Protein AF-A0A969SVB4-F1 (afdb_monomer_lite)

Sequence (100 aa):
MSDTVGSLVDKLITVDMKMWHNQESLYEIRNMNFEQFKAKYLSEKESQIKLFELLKKLFDLNVQRSNLIDEIDERILNIIADYNSKKPLDSFVQKKHKTY

Secondary structure (DSSP, 8-state):
-PPPHHHHHHHHHHHHHHHHHHHHHHHHHHTS-HHHHIIIIISSHHHHHHHHHHHHHHHHHHHHHHHHHHHHHHHHHHHHHHHHTT---GGGS-------

Radius of gyration: 20.61 Å; chains: 1; bounding box: 46×31×55 Å

Structure (mmCIF, N/CA/C/O backbone):
data_AF-A0A969SVB4-F1
#
_entry.id   AF-A0A969SVB4-F1
#
loop_
_atom_site.group_PDB
_atom_site.id
_atom_site.type_symbol
_atom_site.label_atom_id
_atom_site.label_alt_id
_atom_site.label_comp_id
_atom_site.label_asym_id
_atom_site.label_entity_id
_atom_site.label_seq_id
_atom_site.pdbx_PDB_ins_code
_atom_site.Cartn_x
_atom_site.Cartn_y
_atom_site.Cartn_z
_atom_site.occupancy
_atom_site.B_iso_or_equiv
_atom_site.auth_seq_id
_atom_site.auth_comp_id
_atom_site.auth_asym_id
_atom_site.auth_atom_id
_atom_site.pdbx_PDB_model_num
ATOM 1 N N . MET A 1 1 ? 7.107 15.733 -13.385 1.00 51.56 1 MET A N 1
ATOM 2 C CA . MET A 1 1 ? 8.055 14.624 -13.627 1.00 51.56 1 MET A CA 1
ATOM 3 C C . MET A 1 1 ? 7.303 13.348 -13.321 1.00 51.56 1 MET A C 1
ATOM 5 O O . MET A 1 1 ? 6.727 13.287 -12.246 1.00 51.56 1 MET A O 1
ATOM 9 N N . SER A 1 2 ? 7.222 12.397 -14.254 1.00 68.31 2 SER A N 1
ATOM 10 C CA . SER A 1 2 ? 6.635 11.088 -13.942 1.00 68.31 2 SER A CA 1
ATOM 11 C C . SER A 1 2 ? 7.524 10.383 -12.923 1.00 68.31 2 SER A C 1
ATOM 13 O O . SER A 1 2 ? 8.748 10.413 -13.092 1.00 68.31 2 SER A O 1
ATOM 15 N N . ASP A 1 3 ? 6.937 9.749 -11.916 1.00 82.06 3 ASP A N 1
ATOM 16 C CA . ASP A 1 3 ? 7.702 8.970 -10.949 1.00 82.06 3 ASP A CA 1
ATOM 17 C C . ASP A 1 3 ? 8.557 7.896 -11.649 1.00 82.06 3 ASP A C 1
ATOM 19 O O . ASP A 1 3 ? 8.208 7.340 -12.694 1.00 82.06 3 ASP A O 1
ATOM 23 N N . THR A 1 4 ? 9.729 7.627 -11.084 1.00 92.25 4 THR A N 1
ATOM 24 C CA . THR A 1 4 ? 10.560 6.479 -11.462 1.00 92.25 4 THR A CA 1
ATOM 25 C C . THR A 1 4 ? 10.094 5.229 -10.724 1.00 92.25 4 THR A C 1
ATOM 27 O O . THR A 1 4 ? 9.418 5.331 -9.702 1.00 92.25 4 THR A O 1
ATOM 30 N N . VAL A 1 5 ? 10.516 4.044 -11.179 1.00 94.31 5 VAL A N 1
ATOM 31 C CA . VAL A 1 5 ? 10.247 2.794 -10.445 1.00 94.31 5 VAL A CA 1
ATOM 32 C C . VAL A 1 5 ? 10.746 2.899 -9.001 1.00 94.31 5 VAL A C 1
ATOM 34 O O . VAL A 1 5 ? 10.023 2.556 -8.077 1.00 94.31 5 VAL A O 1
ATOM 37 N N . GLY A 1 6 ? 11.941 3.460 -8.785 1.00 92.75 6 GLY A N 1
ATOM 38 C CA . GLY A 1 6 ? 12.492 3.633 -7.438 1.00 92.75 6 GLY A CA 1
ATOM 39 C C . GLY A 1 6 ? 11.633 4.524 -6.535 1.00 92.75 6 GLY A C 1
ATOM 40 O O . GLY A 1 6 ? 11.411 4.177 -5.380 1.00 92.75 6 GLY A O 1
ATOM 41 N N . SER A 1 7 ? 11.110 5.641 -7.050 1.00 93.19 7 SER A N 1
ATOM 42 C CA . SER A 1 7 ? 10.224 6.517 -6.268 1.00 93.19 7 SER A CA 1
ATOM 43 C C . SER A 1 7 ? 8.835 5.913 -6.045 1.00 93.19 7 SER A C 1
ATOM 45 O O . SER A 1 7 ? 8.239 6.156 -5.002 1.00 93.19 7 SER A O 1
ATOM 47 N N . LEU A 1 8 ? 8.318 5.112 -6.985 1.00 95.88 8 LEU A N 1
ATOM 48 C CA . LEU A 1 8 ? 7.065 4.374 -6.789 1.00 95.88 8 LEU A CA 1
ATOM 49 C C . LEU A 1 8 ? 7.219 3.284 -5.721 1.00 95.88 8 LEU A C 1
ATOM 51 O O . LEU A 1 8 ? 6.367 3.165 -4.848 1.00 95.88 8 LEU A O 1
ATOM 55 N N . VAL A 1 9 ? 8.338 2.552 -5.728 1.00 96.44 9 VAL A N 1
ATOM 56 C CA . VAL A 1 9 ? 8.662 1.560 -4.690 1.00 96.44 9 VAL A CA 1
ATOM 57 C C . VAL A 1 9 ? 8.795 2.220 -3.315 1.00 96.44 9 VAL A C 1
ATOM 59 O O . VAL A 1 9 ? 8.277 1.692 -2.337 1.00 96.44 9 VAL A O 1
ATOM 62 N N . ASP A 1 10 ? 9.425 3.392 -3.222 1.00 95.88 10 ASP A N 1
ATOM 63 C CA . ASP A 1 10 ? 9.517 4.152 -1.965 1.00 95.88 10 ASP A CA 1
ATOM 64 C C . ASP A 1 10 ? 8.130 4.553 -1.418 1.00 95.88 10 ASP A C 1
ATOM 66 O O . ASP A 1 10 ? 7.830 4.378 -0.230 1.00 95.88 10 ASP A O 1
ATOM 70 N N . LYS A 1 11 ? 7.227 5.004 -2.302 1.00 96.88 11 LYS A N 1
ATOM 71 C CA . LYS A 1 11 ? 5.822 5.269 -1.952 1.00 96.88 11 LYS A CA 1
ATOM 72 C C . LYS A 1 11 ? 5.095 3.998 -1.514 1.00 96.88 11 LYS A C 1
ATOM 74 O O . LYS A 1 11 ? 4.382 4.038 -0.511 1.00 96.88 11 LYS A O 1
ATOM 79 N N . LEU A 1 12 ? 5.289 2.885 -2.223 1.00 98.00 12 LEU A N 1
ATOM 80 C CA . LEU A 1 12 ? 4.690 1.591 -1.892 1.00 98.00 12 LEU A CA 1
ATOM 81 C C . LEU A 1 12 ? 5.122 1.129 -0.500 1.00 98.00 12 LEU A C 1
ATOM 83 O O . LEU A 1 12 ? 4.264 0.848 0.332 1.00 98.00 12 LEU A O 1
ATOM 87 N N . ILE A 1 13 ? 6.423 1.169 -0.200 1.00 97.56 13 ILE A N 1
ATOM 88 C CA . ILE A 1 13 ? 6.955 0.841 1.130 1.00 97.56 13 ILE A CA 1
ATOM 89 C C . ILE A 1 13 ? 6.335 1.750 2.194 1.00 97.56 13 ILE A C 1
ATOM 91 O O . ILE A 1 13 ? 5.932 1.285 3.257 1.00 97.56 13 ILE A O 1
ATOM 95 N N . THR A 1 14 ? 6.200 3.047 1.914 1.00 97.38 14 THR A N 1
ATOM 96 C CA . THR A 1 14 ? 5.560 3.985 2.846 1.00 97.38 14 THR A CA 1
ATOM 97 C C . THR A 1 14 ? 4.107 3.598 3.147 1.00 97.38 14 THR A C 1
ATOM 99 O O . THR A 1 14 ? 3.672 3.669 4.300 1.00 97.38 14 THR A O 1
ATOM 102 N N . VAL A 1 15 ? 3.340 3.197 2.131 1.00 97.62 15 VAL A N 1
ATOM 103 C CA . VAL A 1 15 ? 1.957 2.723 2.298 1.00 97.62 15 VAL A CA 1
ATOM 104 C C . VAL A 1 15 ? 1.917 1.394 3.052 1.00 97.62 15 VAL A C 1
ATOM 106 O O . VAL A 1 15 ? 1.131 1.271 3.992 1.00 97.62 15 VAL A O 1
ATOM 109 N N . ASP A 1 16 ? 2.798 0.449 2.728 1.00 96.94 16 ASP A N 1
ATOM 110 C CA . ASP A 1 16 ? 2.899 -0.842 3.415 1.00 96.94 16 ASP A CA 1
ATOM 111 C C . ASP A 1 16 ? 3.228 -0.661 4.906 1.00 96.94 16 ASP A C 1
ATOM 113 O O . ASP A 1 16 ? 2.587 -1.272 5.760 1.00 96.94 16 ASP A O 1
ATOM 117 N N . MET A 1 17 ? 4.136 0.255 5.257 1.00 97.00 17 MET A N 1
ATOM 118 C CA . MET A 1 17 ? 4.451 0.571 6.657 1.00 97.00 17 MET A CA 1
ATOM 119 C C . MET A 1 17 ? 3.260 1.195 7.400 1.00 97.00 17 MET A C 1
ATOM 121 O O . MET A 1 17 ? 3.004 0.874 8.564 1.00 97.00 17 MET A O 1
ATOM 125 N N . LYS A 1 18 ? 2.484 2.065 6.738 1.00 95.62 18 LYS A N 1
ATOM 126 C CA . LYS A 1 18 ? 1.234 2.602 7.309 1.00 95.62 18 LYS A CA 1
ATOM 127 C C . LYS A 1 18 ? 0.193 1.504 7.506 1.00 95.62 18 LYS A C 1
ATOM 129 O O . LYS A 1 18 ? -0.535 1.535 8.499 1.00 95.62 18 LYS A O 1
ATOM 134 N N . MET A 1 19 ? 0.115 0.558 6.573 1.00 95.00 19 MET A N 1
ATOM 135 C CA . MET A 1 19 ? -0.800 -0.575 6.646 1.00 95.00 19 MET A CA 1
ATOM 136 C C . MET A 1 19 ? -0.417 -1.521 7.779 1.00 95.00 19 MET A C 1
ATOM 138 O O . MET A 1 19 ? -1.295 -1.883 8.556 1.00 95.00 19 MET A O 1
ATOM 142 N N . TRP A 1 20 ? 0.872 -1.833 7.936 1.00 92.94 20 TRP A N 1
ATOM 143 C CA . TRP A 1 20 ? 1.397 -2.599 9.067 1.00 92.94 20 TRP A CA 1
ATOM 144 C C . TRP A 1 20 ? 0.954 -1.992 10.400 1.00 92.94 20 TRP A C 1
ATOM 146 O O . TRP A 1 20 ? 0.351 -2.664 11.230 1.00 92.94 20 TRP A O 1
ATOM 156 N N . HIS A 1 21 ? 1.145 -0.681 10.572 1.00 90.94 21 HIS A N 1
ATOM 157 C CA . HIS A 1 21 ? 0.716 -0.002 11.792 1.00 90.94 21 HIS A CA 1
ATOM 158 C C . HIS A 1 21 ? -0.807 -0.054 12.005 1.00 90.94 21 HIS A C 1
ATOM 160 O O . HIS A 1 21 ? -1.274 -0.190 13.133 1.00 90.94 21 HIS A O 1
ATOM 166 N N . ASN A 1 22 ? -1.597 0.025 10.930 1.00 92.12 22 ASN A N 1
ATOM 167 C CA . ASN A 1 22 ? -3.053 -0.111 11.007 1.00 92.12 22 ASN A CA 1
ATOM 168 C C . ASN A 1 22 ? -3.485 -1.547 11.364 1.00 92.12 22 ASN A C 1
ATOM 170 O O . ASN A 1 22 ? -4.482 -1.734 12.060 1.00 92.12 22 ASN A O 1
ATOM 174 N N . GLN A 1 23 ? -2.737 -2.556 10.907 1.00 90.38 23 GLN A N 1
ATOM 175 C CA . GLN A 1 23 ? -3.007 -3.969 11.180 1.00 90.38 23 GLN A CA 1
ATOM 176 C C . GLN A 1 23 ? -2.829 -4.337 12.653 1.00 90.38 23 GLN A C 1
ATOM 178 O O . GLN A 1 23 ? -3.583 -5.176 13.133 1.00 90.38 23 GLN A O 1
ATOM 183 N N . GLU A 1 24 ? -1.938 -3.679 13.398 1.00 90.44 24 GLU A N 1
ATOM 184 C CA . GLU A 1 24 ? -1.788 -3.905 14.847 1.00 90.44 24 GLU A CA 1
ATOM 185 C C . GLU A 1 24 ? -3.120 -3.747 15.601 1.00 90.44 24 GLU A C 1
ATOM 187 O O . GLU A 1 24 ? -3.484 -4.577 16.434 1.00 90.44 24 GLU A O 1
ATOM 192 N N . SER A 1 25 ? -3.921 -2.737 15.240 1.00 88.31 25 SER A N 1
ATOM 193 C CA . SER A 1 25 ? -5.256 -2.538 15.827 1.00 88.31 25 SER A CA 1
ATOM 194 C C . SER A 1 25 ? -6.267 -3.610 15.397 1.00 88.31 25 SER A C 1
ATOM 196 O O . SER A 1 25 ? -7.197 -3.926 16.136 1.00 88.31 25 SER A O 1
ATOM 198 N N . LEU A 1 26 ? -6.095 -4.202 14.213 1.00 91.06 26 LEU A N 1
ATOM 199 C CA . LEU A 1 26 ? -6.939 -5.301 13.737 1.00 91.06 26 LEU A CA 1
ATOM 200 C C . LEU A 1 26 ? -6.563 -6.633 14.392 1.00 91.06 26 LEU A C 1
ATOM 202 O O . LEU A 1 26 ? -7.446 -7.452 14.644 1.00 91.06 26 LEU A O 1
ATOM 206 N N . TYR A 1 27 ? -5.283 -6.853 14.701 1.00 93.19 27 TYR A N 1
ATOM 207 C CA . TYR A 1 27 ? -4.845 -8.021 15.465 1.00 93.19 27 TYR A CA 1
ATOM 208 C C . TYR A 1 27 ? -5.423 -8.023 16.874 1.00 93.19 27 TYR A C 1
ATOM 210 O O . TYR A 1 27 ? -5.792 -9.083 17.378 1.00 93.19 27 TYR A O 1
ATOM 218 N N . GLU A 1 28 ? -5.577 -6.851 17.485 1.00 91.69 28 GLU A N 1
ATOM 219 C CA . GLU A 1 28 ? -6.287 -6.742 18.753 1.00 91.69 28 GLU A CA 1
ATOM 220 C C . GLU A 1 28 ? -7.740 -7.222 18.623 1.00 91.69 28 GLU A C 1
ATOM 222 O O . GLU A 1 28 ? -8.154 -8.105 19.371 1.00 91.69 28 GLU A O 1
ATOM 227 N N . ILE A 1 29 ? -8.484 -6.722 17.628 1.00 93.25 29 ILE A N 1
ATOM 228 C CA . ILE A 1 29 ? -9.867 -7.153 17.362 1.00 93.25 29 ILE A CA 1
ATOM 229 C C . ILE A 1 29 ? -9.929 -8.664 17.101 1.00 93.25 29 ILE A C 1
ATOM 231 O O . ILE A 1 29 ? -10.811 -9.341 17.622 1.00 93.25 29 ILE A O 1
ATOM 235 N N . ARG A 1 30 ? -8.979 -9.211 16.333 1.00 94.25 30 ARG A N 1
ATOM 236 C CA . ARG A 1 30 ? -8.896 -10.649 16.031 1.00 94.25 30 ARG A CA 1
ATOM 237 C C . ARG A 1 30 ? -8.743 -11.515 17.286 1.00 94.25 30 ARG A C 1
ATOM 239 O O . ARG A 1 30 ? -9.224 -12.644 17.293 1.00 94.25 30 ARG A O 1
ATOM 246 N N . ASN A 1 31 ? -8.066 -11.010 18.315 1.00 94.94 31 ASN A N 1
ATOM 247 C CA . ASN A 1 31 ? -7.815 -11.730 19.565 1.00 94.94 31 ASN A CA 1
ATOM 248 C C . ASN A 1 31 ? -8.911 -11.512 20.626 1.00 94.94 31 ASN A C 1
ATOM 250 O O . ASN A 1 31 ? -8.829 -12.080 21.715 1.00 94.94 31 ASN A O 1
ATOM 254 N N . MET A 1 32 ? -9.931 -10.704 20.328 1.00 95.69 32 MET A N 1
ATOM 255 C CA . MET A 1 32 ? -11.056 -10.435 21.220 1.00 95.69 32 MET A CA 1
ATOM 256 C C . MET A 1 32 ? -12.230 -11.377 20.957 1.00 95.69 32 MET A C 1
ATOM 258 O O . MET A 1 32 ? -12.518 -11.757 19.824 1.00 95.69 32 MET A O 1
ATOM 262 N N . ASN A 1 33 ? -12.974 -11.700 22.014 1.00 97.31 33 ASN A N 1
ATOM 263 C CA . ASN A 1 33 ? -14.317 -12.250 21.863 1.00 97.31 33 ASN A CA 1
ATOM 264 C C . ASN A 1 33 ? -15.345 -11.134 21.587 1.00 97.31 33 ASN A C 1
ATOM 266 O O . ASN A 1 33 ? -15.065 -9.939 21.715 1.00 97.31 33 ASN A O 1
ATOM 270 N N . PHE A 1 34 ? -16.564 -11.529 21.223 1.00 96.00 34 PHE A N 1
ATOM 271 C CA . PHE A 1 34 ? -17.608 -10.584 20.825 1.00 96.00 34 PHE A CA 1
ATOM 272 C C . PHE A 1 34 ? -18.005 -9.584 21.928 1.00 96.00 34 PHE A C 1
ATOM 274 O O . PHE A 1 34 ? -18.247 -8.412 21.640 1.00 96.00 34 PHE A O 1
ATOM 281 N N . GLU A 1 35 ? -18.025 -10.005 23.195 1.00 97.44 35 GLU A N 1
ATOM 282 C CA . GLU A 1 35 ? -18.379 -9.118 24.310 1.00 97.44 35 GLU A CA 1
ATOM 283 C C . GLU A 1 35 ? -17.274 -8.096 24.602 1.00 97.44 35 GLU A C 1
ATOM 285 O O . GLU A 1 35 ? -17.564 -6.921 24.830 1.00 97.44 35 GLU A O 1
ATOM 290 N N . GLN A 1 36 ? -16.004 -8.501 24.501 1.00 96.44 36 GLN A N 1
ATOM 291 C CA . GLN A 1 36 ? -14.859 -7.587 24.582 1.00 96.44 36 GLN A CA 1
ATOM 292 C C . GLN A 1 36 ? -14.887 -6.553 23.451 1.00 96.44 36 GLN A C 1
ATOM 294 O O . GLN A 1 36 ? -14.701 -5.361 23.699 1.00 96.44 36 GLN A O 1
ATOM 299 N N . PHE A 1 37 ? -15.186 -6.990 22.224 1.00 96.00 37 PHE A N 1
ATOM 300 C CA . PHE A 1 37 ? -15.329 -6.097 21.076 1.00 96.00 37 PHE A CA 1
ATOM 301 C C . PHE A 1 37 ? -16.442 -5.063 21.292 1.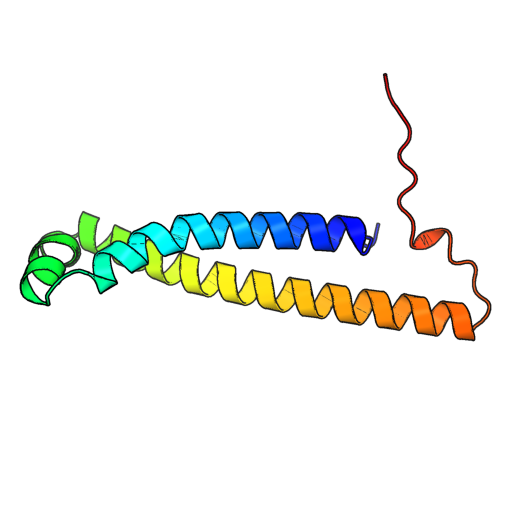00 96.00 37 PHE A C 1
ATOM 303 O O 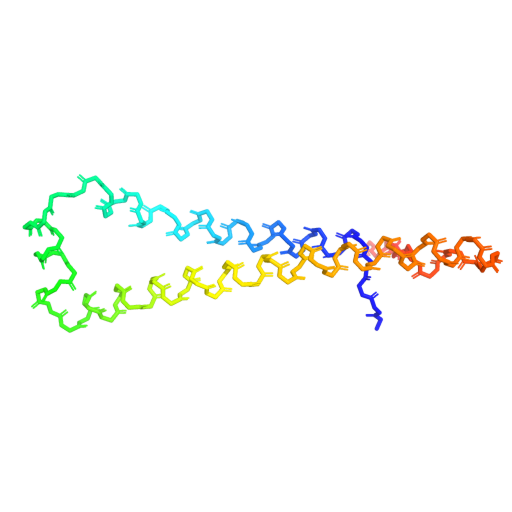. PHE A 1 37 ? -16.213 -3.866 21.106 1.00 96.00 37 PHE A O 1
ATOM 310 N N . LYS A 1 38 ? -17.627 -5.499 21.744 1.00 96.56 38 LYS A N 1
ATOM 311 C CA . LYS A 1 38 ? -18.744 -4.600 22.072 1.00 96.56 38 LYS A CA 1
ATOM 312 C C . LYS A 1 38 ? -18.359 -3.580 23.136 1.00 96.56 38 LYS A C 1
ATOM 314 O O . LYS A 1 38 ? -18.590 -2.388 22.944 1.00 96.56 38 LYS A O 1
ATOM 319 N N . ALA A 1 39 ? -17.766 -4.038 24.237 1.00 95.75 39 ALA A N 1
ATOM 320 C CA . ALA A 1 39 ? -17.373 -3.169 25.339 1.00 95.75 39 ALA A CA 1
ATOM 321 C C . ALA A 1 39 ? -16.349 -2.113 24.898 1.00 95.75 39 ALA A C 1
ATOM 323 O O . ALA A 1 39 ? -16.444 -0.958 25.314 1.00 95.75 39 ALA A O 1
ATOM 324 N N . LYS A 1 40 ? -15.404 -2.489 24.029 1.00 94.62 40 LYS A N 1
ATOM 325 C CA . LYS A 1 40 ? -14.346 -1.590 23.568 1.00 94.62 40 LYS A CA 1
ATOM 326 C C . LYS A 1 40 ? -14.793 -0.622 22.475 1.00 94.62 40 LYS A C 1
ATOM 328 O O . LYS A 1 40 ? -14.482 0.557 22.568 1.00 94.62 40 LYS A O 1
ATOM 333 N N . TYR A 1 41 ? -15.476 -1.102 21.437 1.00 95.44 41 TYR A N 1
ATOM 334 C CA . TYR A 1 41 ? -15.723 -0.312 20.225 1.00 95.44 41 TYR A CA 1
ATOM 335 C C . TYR A 1 41 ? -17.165 0.166 20.059 1.00 95.44 41 TYR A C 1
ATOM 337 O O . TYR A 1 41 ? -17.403 1.070 19.264 1.00 95.44 41 TYR A O 1
ATOM 345 N N . LEU A 1 42 ? -18.129 -0.411 20.785 1.00 94.88 42 LEU A N 1
ATOM 346 C CA . LEU A 1 42 ? -19.555 -0.116 20.598 1.00 94.88 42 LEU A CA 1
ATOM 347 C C . LEU A 1 42 ? -20.212 0.584 21.798 1.00 94.88 42 LEU A C 1
ATOM 349 O O . LEU A 1 42 ? -21.367 0.987 21.691 1.00 94.88 42 LEU A O 1
ATOM 353 N N . SER A 1 43 ? -19.490 0.767 22.904 1.00 93.44 43 SER A N 1
ATOM 354 C CA . SER A 1 43 ? -19.994 1.349 24.157 1.00 93.44 43 SER A CA 1
ATOM 355 C C . SER A 1 43 ? -20.290 2.848 24.075 1.00 93.44 43 SER A C 1
ATOM 357 O O . SER A 1 43 ? -21.293 3.308 24.616 1.00 93.44 43 SER A O 1
ATOM 359 N N . GLU A 1 44 ? -19.449 3.607 23.375 1.00 96.00 44 GLU A N 1
ATOM 360 C CA . GLU A 1 44 ? -19.568 5.059 23.260 1.00 96.00 44 GLU A CA 1
ATOM 361 C C . GLU A 1 44 ? -19.263 5.556 21.846 1.00 96.00 44 GLU A C 1
ATOM 363 O O . GLU A 1 44 ? -18.531 4.928 21.075 1.00 96.00 44 GLU A O 1
ATOM 368 N N . LYS A 1 45 ? -19.807 6.729 21.512 1.00 97.06 45 LYS A N 1
ATOM 369 C CA . LYS A 1 45 ? -19.690 7.327 20.177 1.00 97.06 45 LYS A CA 1
ATOM 370 C C . LYS A 1 45 ? -18.234 7.514 19.740 1.00 97.06 45 LYS A C 1
ATOM 372 O O . LYS A 1 45 ? -17.921 7.295 18.575 1.00 97.06 45 LYS A O 1
ATOM 377 N N . GLU A 1 46 ? -17.347 7.915 20.650 1.00 96.75 46 GLU A N 1
ATOM 378 C CA . GLU A 1 46 ? -15.931 8.126 20.325 1.00 96.75 46 GLU A CA 1
ATOM 379 C C . GLU A 1 46 ? -15.256 6.821 19.878 1.00 96.75 46 GLU A C 1
ATOM 381 O O . GLU A 1 46 ? -14.568 6.788 18.858 1.00 96.75 46 GLU A O 1
ATOM 386 N N . SER A 1 47 ? -15.511 5.726 20.592 1.00 94.56 47 SER A N 1
ATOM 387 C CA . SER A 1 47 ? -14.991 4.396 20.266 1.00 94.56 47 SER A CA 1
ATOM 388 C C . SER A 1 47 ? -15.556 3.844 18.954 1.00 94.56 47 SER A C 1
ATOM 390 O O . SER A 1 47 ? -14.820 3.238 18.171 1.00 94.56 47 SER A O 1
ATOM 392 N N . GLN A 1 48 ? -16.822 4.144 18.653 1.00 96.75 48 GLN A N 1
ATOM 393 C CA . GLN A 1 48 ? -17.447 3.811 17.369 1.00 96.75 48 GLN A CA 1
ATOM 394 C C . GLN A 1 48 ? -16.806 4.583 16.207 1.00 96.75 48 GLN A C 1
ATOM 396 O O . GLN A 1 48 ? -16.521 3.998 15.162 1.00 96.75 48 GLN A O 1
ATOM 401 N N . ILE A 1 49 ? -16.522 5.879 16.392 1.00 97.50 49 ILE A N 1
ATOM 402 C CA . ILE A 1 49 ? -15.806 6.697 15.400 1.00 97.50 49 ILE A CA 1
ATOM 403 C C . ILE A 1 49 ? -14.391 6.154 15.184 1.00 97.50 49 ILE A C 1
ATOM 405 O O . ILE A 1 49 ? -13.966 6.010 14.041 1.00 97.50 49 ILE A O 1
ATOM 409 N N . LYS A 1 50 ? -13.671 5.792 16.254 1.00 94.12 50 LYS A N 1
ATOM 410 C CA . LYS A 1 50 ? -12.328 5.196 16.146 1.00 94.12 50 LYS A CA 1
ATOM 411 C C . LYS A 1 50 ? -12.344 3.900 15.337 1.00 94.12 50 LYS A C 1
ATOM 413 O O . LYS A 1 50 ? -11.486 3.723 14.475 1.00 94.12 50 LYS A O 1
ATOM 418 N N . LEU A 1 51 ? -13.317 3.016 15.577 1.00 95.50 51 LEU A N 1
ATOM 419 C CA . LEU A 1 51 ? -13.482 1.795 14.784 1.00 95.50 51 LEU A CA 1
ATOM 420 C C . LEU A 1 51 ? -13.785 2.116 13.315 1.00 95.50 51 LEU A C 1
ATOM 422 O O . LEU A 1 51 ? -13.190 1.521 12.420 1.00 95.50 51 LEU A O 1
ATOM 426 N N . PHE A 1 52 ? -14.694 3.058 13.066 1.00 96.50 52 PHE A N 1
ATOM 427 C CA . PHE A 1 52 ? -15.057 3.467 11.714 1.00 96.50 52 PHE A CA 1
ATOM 428 C C . PHE A 1 52 ? -13.846 4.002 10.936 1.00 96.50 52 PHE A C 1
ATOM 430 O O . PHE A 1 52 ? -13.575 3.535 9.831 1.00 96.50 52 PHE A O 1
ATOM 437 N N . GLU A 1 53 ? -13.074 4.915 11.528 1.00 96.12 53 GLU A N 1
ATOM 438 C CA . GLU A 1 53 ? -11.874 5.478 10.900 1.00 96.12 53 GLU A CA 1
ATOM 439 C C . GLU A 1 53 ? -10.769 4.429 10.714 1.00 96.12 53 GLU A C 1
ATOM 441 O O . GLU A 1 53 ? -10.096 4.425 9.684 1.00 96.12 53 GLU A O 1
ATOM 446 N N . LEU A 1 54 ? -10.612 3.490 11.657 1.00 95.00 54 LEU A N 1
ATOM 447 C CA . LE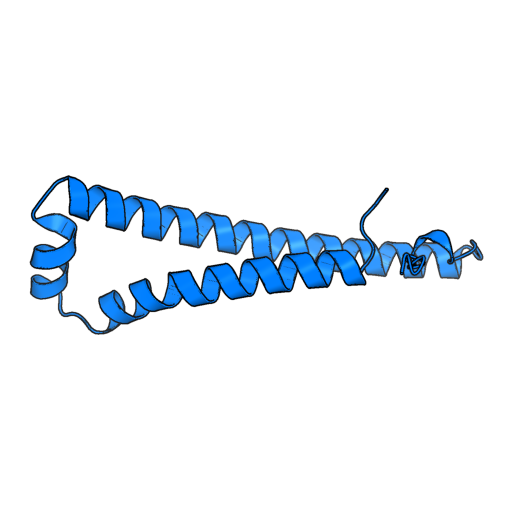U A 1 54 ? -9.680 2.365 11.526 1.00 95.00 54 LEU A CA 1
ATOM 448 C C . LEU A 1 54 ? -9.994 1.510 10.289 1.00 95.00 54 LEU A C 1
ATOM 450 O O . LEU A 1 54 ? -9.091 1.180 9.512 1.00 95.00 54 LEU A O 1
ATOM 454 N N . LEU A 1 55 ? -11.269 1.151 10.112 1.00 95.25 55 LEU A N 1
ATOM 455 C CA . LEU A 1 55 ? -11.735 0.345 8.983 1.00 95.25 55 LEU A CA 1
ATOM 456 C C . LEU A 1 55 ? -11.640 1.123 7.671 1.00 95.25 55 LEU A C 1
ATOM 458 O O . LEU A 1 55 ? -11.134 0.598 6.683 1.00 95.25 55 LEU A O 1
ATOM 462 N N . LYS A 1 56 ? -12.058 2.391 7.660 1.00 96.88 56 LYS A N 1
ATOM 463 C CA . LYS A 1 56 ? -11.944 3.261 6.487 1.00 96.88 56 LYS A CA 1
ATOM 464 C C . LYS A 1 56 ? -10.492 3.379 6.024 1.00 96.88 56 LYS A C 1
ATOM 466 O O . LYS A 1 56 ? -10.189 3.114 4.864 1.00 96.88 56 LYS A O 1
ATOM 471 N N . LYS A 1 57 ? -9.577 3.654 6.956 1.00 96.06 57 LYS A N 1
ATOM 472 C CA . LYS A 1 57 ? -8.139 3.727 6.683 1.00 96.06 57 LYS A CA 1
ATOM 473 C C . LYS A 1 57 ? -7.575 2.406 6.156 1.00 96.06 57 LYS A C 1
ATOM 475 O O . LYS A 1 57 ? -6.706 2.439 5.290 1.00 96.06 57 LYS A O 1
ATOM 480 N N . LEU A 1 58 ? -8.056 1.256 6.640 1.00 94.94 58 LEU A N 1
ATOM 481 C CA . LEU A 1 58 ? -7.660 -0.050 6.103 1.00 94.94 58 LEU A CA 1
ATOM 482 C C . LEU A 1 58 ? -8.009 -0.166 4.614 1.00 94.94 58 LEU A C 1
ATOM 484 O O . LEU A 1 58 ? -7.146 -0.536 3.818 1.00 94.94 58 LEU A O 1
ATOM 488 N N . PHE A 1 59 ? -9.251 0.155 4.242 1.00 95.75 59 PHE A N 1
ATOM 489 C CA . PHE A 1 59 ? -9.694 0.088 2.849 1.00 95.75 59 PHE A CA 1
ATOM 490 C C . PHE A 1 59 ? -8.920 1.067 1.968 1.00 95.75 59 PHE A C 1
ATOM 492 O O . PHE A 1 59 ? -8.402 0.666 0.926 1.00 95.75 59 PHE A O 1
ATOM 499 N N . ASP A 1 60 ? -8.765 2.311 2.422 1.00 97.25 60 ASP A N 1
ATOM 500 C CA . ASP A 1 60 ? -8.052 3.351 1.682 1.00 97.25 60 ASP A CA 1
ATOM 501 C C . ASP A 1 60 ? -6.590 2.959 1.428 1.00 97.25 60 ASP A C 1
ATOM 503 O O . ASP A 1 60 ? -6.103 3.076 0.304 1.00 97.25 60 ASP A O 1
ATOM 507 N N . LEU A 1 61 ? -5.888 2.448 2.448 1.00 97.31 61 LEU A N 1
ATOM 508 C CA . LEU A 1 61 ? -4.503 1.990 2.301 1.00 97.31 61 LEU A CA 1
ATOM 509 C C . LEU A 1 61 ? -4.396 0.784 1.363 1.00 97.31 61 LEU A C 1
ATOM 511 O O . LEU A 1 61 ? -3.428 0.687 0.615 1.00 97.31 61 LEU A O 1
ATOM 515 N N . ASN A 1 62 ? -5.377 -0.123 1.372 1.00 96.69 62 ASN A N 1
ATOM 516 C CA . ASN A 1 62 ? -5.371 -1.288 0.489 1.00 96.69 62 ASN A CA 1
ATOM 517 C C . ASN A 1 62 ? -5.570 -0.910 -0.983 1.00 96.69 62 ASN A C 1
ATOM 519 O O . ASN A 1 62 ? -4.879 -1.436 -1.857 1.00 96.69 62 ASN A O 1
ATOM 523 N N . VAL A 1 63 ? -6.466 0.041 -1.252 1.00 98.00 63 VAL A N 1
ATOM 524 C CA . VAL A 1 63 ? -6.644 0.600 -2.597 1.00 98.00 63 VAL A CA 1
ATOM 525 C C . VAL A 1 63 ? -5.382 1.342 -3.034 1.00 98.00 63 VAL A C 1
ATOM 527 O O . VAL A 1 63 ? -4.867 1.071 -4.112 1.00 98.00 63 VAL A O 1
ATOM 530 N N . GLN A 1 64 ? -4.822 2.208 -2.182 1.00 97.75 64 GLN A N 1
ATOM 531 C CA . GLN A 1 64 ? -3.580 2.933 -2.487 1.00 97.75 64 GLN A CA 1
ATOM 532 C C . GLN A 1 64 ? -2.417 1.990 -2.809 1.00 97.75 64 GLN A C 1
ATOM 534 O O . GLN A 1 64 ? -1.686 2.226 -3.766 1.00 97.75 64 GLN A O 1
ATOM 539 N N . ARG A 1 65 ? -2.259 0.912 -2.034 1.00 98.06 65 ARG A N 1
ATOM 540 C CA . ARG A 1 65 ? -1.241 -0.116 -2.273 1.00 98.06 65 ARG A CA 1
ATOM 541 C C . ARG A 1 65 ? -1.418 -0.776 -3.640 1.00 98.06 65 ARG A C 1
ATOM 543 O O . ARG A 1 65 ? -0.437 -0.947 -4.351 1.00 98.06 65 ARG A O 1
ATOM 550 N N . SER A 1 66 ? -2.652 -1.132 -3.992 1.00 98.12 66 SER A N 1
ATOM 551 C CA . SER A 1 66 ? -2.962 -1.787 -5.270 1.00 98.12 66 SER A CA 1
ATOM 552 C C . SER A 1 66 ? -2.671 -0.856 -6.446 1.00 98.12 66 SER A C 1
ATOM 554 O O . SER A 1 66 ? -1.919 -1.229 -7.336 1.00 98.12 66 SER A O 1
ATOM 556 N N . ASN A 1 67 ? -3.132 0.396 -6.372 1.00 98.12 67 ASN A N 1
ATOM 557 C CA . ASN A 1 67 ? -2.859 1.397 -7.402 1.00 98.12 67 ASN A CA 1
ATOM 558 C C . ASN A 1 67 ? -1.351 1.632 -7.596 1.00 98.12 67 ASN A C 1
ATOM 560 O O . ASN A 1 67 ? -0.889 1.756 -8.721 1.00 98.12 67 ASN A O 1
ATOM 564 N N . LEU A 1 68 ? -0.562 1.659 -6.513 1.00 98.31 68 LEU A N 1
ATOM 565 C CA . LEU A 1 68 ? 0.895 1.806 -6.614 1.00 98.31 68 LEU A CA 1
ATOM 566 C C . LEU A 1 68 ? 1.566 0.604 -7.290 1.00 98.31 68 LEU A C 1
ATOM 568 O O . LEU A 1 68 ? 2.563 0.790 -7.984 1.00 98.31 68 LEU A O 1
ATOM 572 N N . ILE A 1 69 ? 1.049 -0.611 -7.089 1.00 98.31 69 ILE A N 1
ATOM 573 C CA . ILE A 1 69 ? 1.531 -1.806 -7.794 1.00 98.31 69 ILE A CA 1
ATOM 574 C C . ILE A 1 69 ? 1.206 -1.690 -9.286 1.00 98.31 69 ILE A C 1
ATOM 576 O O . ILE A 1 69 ? 2.107 -1.859 -10.105 1.00 98.31 69 ILE A O 1
ATOM 580 N N . ASP A 1 70 ? -0.025 -1.304 -9.628 1.00 98.31 70 ASP A N 1
ATOM 581 C CA . ASP A 1 70 ? -0.441 -1.104 -11.019 1.00 98.31 70 ASP A CA 1
ATOM 582 C C . ASP A 1 70 ? 0.428 -0.033 -11.710 1.00 98.31 70 ASP A C 1
ATOM 584 O O . ASP A 1 70 ? 0.936 -0.245 -12.810 1.00 98.31 70 ASP A O 1
ATOM 588 N N . GLU A 1 71 ? 0.701 1.090 -11.036 1.00 97.44 71 GLU A N 1
ATOM 589 C CA . GLU A 1 71 ? 1.588 2.145 -11.542 1.00 97.44 71 GLU A CA 1
ATOM 590 C C . GLU A 1 71 ? 3.032 1.653 -11.762 1.00 97.44 71 GLU A C 1
ATOM 592 O O . GLU A 1 71 ? 3.697 2.069 -12.717 1.00 97.44 71 GLU A O 1
ATOM 597 N N . ILE A 1 72 ? 3.545 0.769 -10.896 1.00 97.38 72 ILE A N 1
ATOM 598 C CA . ILE A 1 72 ? 4.867 0.149 -11.070 1.00 97.38 72 ILE A CA 1
ATOM 599 C C . ILE A 1 72 ? 4.873 -0.745 -12.312 1.00 97.38 72 ILE A C 1
ATOM 601 O O . ILE A 1 72 ? 5.794 -0.631 -13.129 1.00 97.38 72 ILE A O 1
ATOM 605 N N . ASP A 1 73 ? 3.856 -1.589 -12.476 1.00 98.12 73 ASP A N 1
ATOM 606 C CA . ASP A 1 73 ? 3.726 -2.492 -13.620 1.00 98.12 73 ASP A CA 1
ATOM 607 C C . ASP A 1 73 ? 3.640 -1.701 -14.932 1.00 98.12 73 ASP A C 1
ATOM 609 O O . ASP A 1 73 ? 4.419 -1.938 -15.863 1.00 98.12 73 ASP A O 1
ATOM 613 N N . GLU A 1 74 ? 2.785 -0.675 -14.987 1.00 97.12 74 GLU A N 1
ATOM 614 C CA . GLU A 1 74 ? 2.690 0.244 -16.124 1.00 97.12 74 GLU A CA 1
ATOM 615 C C . GLU A 1 74 ? 4.032 0.923 -16.419 1.00 97.12 74 GLU A C 1
ATOM 617 O O . GLU A 1 74 ? 4.439 1.068 -17.579 1.00 97.12 74 GLU A O 1
ATOM 622 N N . ARG A 1 75 ? 4.768 1.337 -15.382 1.00 95.38 75 ARG A N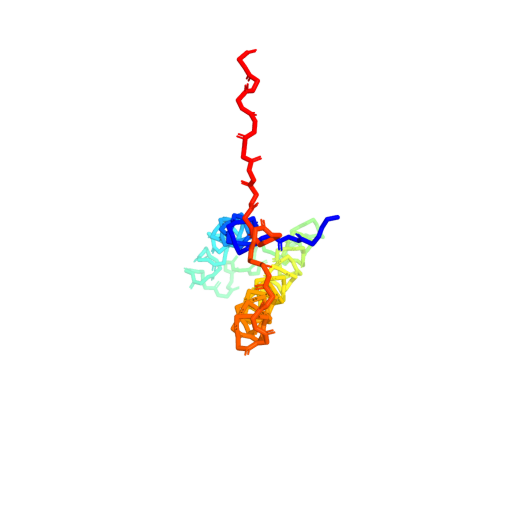 1
ATOM 623 C CA . ARG A 1 75 ? 6.070 1.984 -15.558 1.00 95.38 75 ARG A CA 1
ATOM 624 C C . ARG A 1 75 ? 7.105 1.032 -16.148 1.00 95.38 75 ARG A C 1
ATOM 626 O O . ARG A 1 75 ? 7.877 1.455 -17.010 1.00 95.38 75 ARG A O 1
ATOM 633 N N . ILE A 1 76 ? 7.116 -0.228 -15.724 1.00 96.44 76 ILE A N 1
ATOM 634 C CA . ILE A 1 76 ? 7.996 -1.267 -16.273 1.00 96.44 76 ILE A CA 1
ATOM 635 C C . ILE A 1 76 ? 7.645 -1.547 -17.738 1.00 96.44 76 ILE A C 1
ATOM 637 O O . ILE A 1 76 ? 8.543 -1.568 -18.584 1.00 96.44 76 ILE A O 1
ATOM 641 N N . LEU A 1 77 ? 6.358 -1.689 -18.067 1.00 96.88 77 LEU A N 1
ATOM 642 C CA . LEU A 1 77 ? 5.907 -1.888 -19.448 1.00 96.88 77 LEU A CA 1
ATOM 643 C C . LEU A 1 77 ? 6.331 -0.727 -20.358 1.00 96.88 77 LEU A C 1
ATOM 645 O O . LEU A 1 77 ? 6.818 -0.958 -21.466 1.00 96.88 77 LEU A O 1
ATOM 649 N N . ASN A 1 78 ? 6.235 0.511 -19.869 1.00 94.75 78 ASN A N 1
ATOM 650 C CA . ASN A 1 78 ? 6.695 1.695 -20.594 1.00 94.75 78 ASN A CA 1
ATOM 651 C C . ASN A 1 78 ? 8.212 1.682 -20.850 1.00 94.75 78 ASN A C 1
ATOM 653 O O . ASN A 1 78 ? 8.643 2.003 -21.957 1.00 94.75 78 ASN A O 1
ATOM 657 N N . ILE A 1 79 ? 9.025 1.266 -19.869 1.00 95.12 79 ILE A N 1
ATOM 658 C CA . ILE A 1 79 ? 10.483 1.114 -20.042 1.00 95.12 79 ILE A CA 1
ATOM 659 C C . ILE A 1 79 ? 10.789 0.105 -21.155 1.00 95.12 79 ILE A C 1
ATOM 661 O O . ILE A 1 79 ? 11.621 0.370 -22.024 1.00 95.12 79 ILE A O 1
ATOM 665 N N . ILE A 1 80 ? 10.105 -1.042 -21.151 1.00 96.62 80 ILE A N 1
ATOM 666 C CA . ILE A 1 80 ? 10.285 -2.096 -22.158 1.00 96.62 80 ILE A CA 1
ATOM 667 C C . ILE A 1 80 ? 9.867 -1.596 -23.549 1.00 96.62 80 ILE A C 1
ATOM 669 O O . ILE A 1 80 ? 10.581 -1.819 -24.529 1.00 96.62 80 ILE A O 1
ATOM 673 N N . ALA A 1 81 ? 8.736 -0.895 -23.649 1.00 95.94 81 ALA A N 1
ATOM 674 C CA . ALA A 1 81 ? 8.248 -0.338 -24.908 1.00 95.94 81 ALA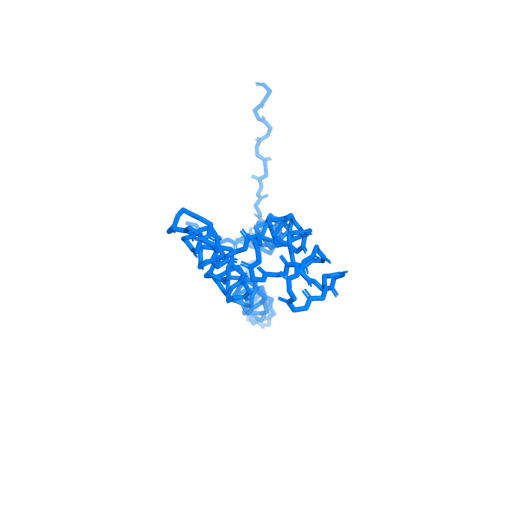 A CA 1
ATOM 675 C C . ALA A 1 81 ? 9.220 0.698 -25.500 1.00 95.94 81 ALA A C 1
ATOM 677 O O . ALA A 1 81 ? 9.513 0.666 -26.701 1.00 95.94 81 ALA A O 1
ATOM 678 N N . ASP A 1 82 ? 9.764 1.583 -24.663 1.00 95.62 82 ASP A N 1
ATOM 679 C CA . ASP A 1 82 ? 10.737 2.591 -25.084 1.00 95.62 82 ASP A CA 1
ATOM 680 C C . ASP A 1 82 ? 12.082 1.962 -25.475 1.00 95.62 82 ASP A C 1
ATOM 682 O O . ASP A 1 82 ? 12.660 2.358 -26.492 1.00 95.62 82 ASP A O 1
ATOM 686 N N . TYR A 1 83 ? 12.528 0.923 -24.759 1.00 95.75 83 TYR A N 1
ATOM 687 C CA . TYR A 1 83 ? 13.704 0.132 -25.134 1.00 95.75 83 TYR A CA 1
ATOM 688 C C . TYR A 1 83 ? 13.540 -0.512 -26.518 1.00 95.75 83 TYR A C 1
ATOM 690 O O . TYR A 1 83 ? 14.393 -0.337 -27.391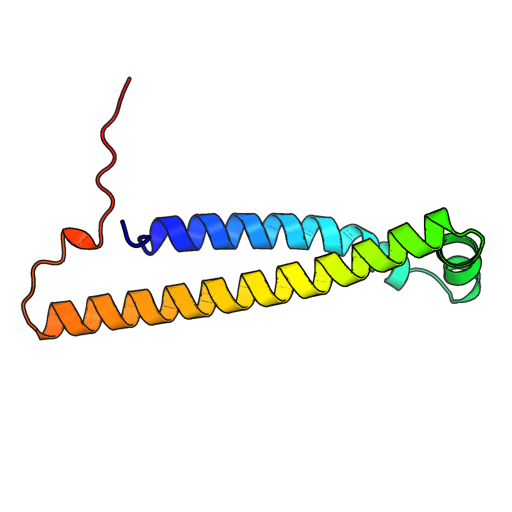 1.00 95.75 83 TYR A O 1
ATOM 698 N N . ASN A 1 84 ? 12.413 -1.191 -26.756 1.00 96.38 84 ASN A N 1
ATOM 699 C CA . ASN A 1 84 ? 12.099 -1.812 -28.048 1.00 96.38 84 ASN A CA 1
ATOM 700 C C . ASN A 1 84 ? 12.013 -0.779 -29.183 1.00 96.38 84 ASN A C 1
ATOM 702 O O . ASN A 1 84 ? 12.386 -1.060 -30.321 1.00 96.38 84 ASN A O 1
ATOM 706 N N . SER A 1 85 ? 11.579 0.439 -28.858 1.00 96.38 85 SER A N 1
ATOM 707 C CA . SER A 1 85 ? 11.514 1.573 -29.784 1.00 96.38 85 SER A CA 1
ATOM 708 C C . SER A 1 85 ? 12.860 2.288 -29.978 1.00 96.38 85 SER A C 1
ATOM 710 O O . SER A 1 85 ? 12.909 3.309 -30.662 1.00 96.38 85 SER A O 1
ATOM 712 N N . LYS A 1 86 ? 13.954 1.784 -29.382 1.00 94.75 86 LYS A N 1
ATOM 713 C CA . LYS A 1 86 ? 15.298 2.391 -29.392 1.00 94.75 86 LYS A CA 1
ATOM 714 C C . LYS A 1 86 ? 15.326 3.832 -28.865 1.00 94.75 86 LYS A C 1
ATOM 716 O O . LYS A 1 86 ? 16.177 4.623 -29.276 1.00 94.75 86 LYS A O 1
ATOM 721 N N . LYS A 1 87 ? 14.403 4.194 -27.968 1.00 93.12 87 LYS A N 1
ATOM 722 C CA . LYS A 1 87 ? 14.418 5.504 -27.311 1.00 93.12 87 LYS A CA 1
ATOM 723 C C . LYS A 1 87 ? 15.458 5.523 -26.180 1.00 93.12 87 LYS A C 1
ATOM 725 O O . LYS A 1 87 ? 15.697 4.488 -25.554 1.00 93.12 87 LYS A O 1
ATOM 730 N N . PRO A 1 88 ? 16.066 6.683 -25.879 1.00 90.75 88 PRO A N 1
ATOM 731 C CA . PRO A 1 88 ? 16.929 6.831 -24.711 1.00 90.75 88 PRO A CA 1
ATOM 732 C C . PRO A 1 88 ? 16.165 6.542 -23.412 1.00 90.75 88 PRO A C 1
ATOM 734 O O . PRO A 1 88 ? 15.062 7.049 -23.221 1.00 90.75 88 PRO A O 1
ATOM 737 N N . LEU A 1 89 ? 16.768 5.769 -22.504 1.00 90.25 89 LEU A N 1
ATOM 738 C CA . LEU A 1 89 ? 16.145 5.384 -21.229 1.00 90.25 89 LEU A CA 1
ATOM 739 C C . LEU A 1 89 ? 16.542 6.284 -20.048 1.00 90.25 89 LEU A C 1
ATOM 741 O O . LEU A 1 89 ? 16.075 6.078 -18.928 1.00 90.25 89 LEU A O 1
ATOM 745 N N . ASP A 1 90 ? 17.386 7.296 -20.273 1.00 88.19 90 ASP A N 1
ATOM 746 C CA . ASP A 1 90 ? 17.872 8.205 -19.225 1.00 88.19 90 ASP A CA 1
ATOM 747 C C . ASP A 1 90 ? 16.739 8.915 -18.466 1.00 88.19 90 ASP A C 1
ATOM 749 O O . ASP A 1 90 ? 16.901 9.266 -17.298 1.00 88.19 90 ASP A O 1
ATOM 753 N N . SER A 1 91 ? 15.580 9.098 -19.107 1.00 84.00 91 SER A N 1
ATOM 754 C CA . SER A 1 91 ? 14.374 9.694 -18.520 1.00 84.00 91 SER A CA 1
ATOM 755 C C . SER A 1 91 ? 13.721 8.839 -17.428 1.00 84.00 91 SER A C 1
ATOM 757 O O . SER A 1 91 ? 12.921 9.359 -16.649 1.00 84.00 91 SER A O 1
ATOM 759 N N . PHE A 1 92 ? 14.038 7.543 -17.348 1.00 87.19 92 PHE A N 1
ATOM 760 C CA . PHE A 1 92 ? 13.503 6.635 -16.329 1.00 87.19 92 PHE A CA 1
ATOM 761 C C . PHE A 1 92 ? 14.344 6.604 -15.049 1.00 87.19 92 PHE A C 1
ATOM 763 O O . PHE A 1 92 ? 13.890 6.065 -14.038 1.00 87.19 92 PHE A O 1
ATOM 770 N N . VAL A 1 93 ? 15.541 7.199 -15.067 1.00 86.19 93 VAL A N 1
ATOM 771 C CA . VAL A 1 93 ? 16.471 7.212 -13.936 1.00 86.19 93 VAL A CA 1
ATOM 772 C C . VAL A 1 93 ? 16.492 8.593 -13.292 1.00 86.19 93 VAL A C 1
ATOM 774 O O . VAL A 1 93 ? 16.882 9.587 -13.904 1.00 86.19 93 VAL A O 1
ATOM 777 N N . GLN A 1 94 ? 16.137 8.664 -12.010 1.00 80.19 94 GLN A N 1
ATOM 778 C CA . GLN A 1 94 ? 16.262 9.901 -11.247 1.00 80.19 94 GLN A CA 1
ATOM 779 C C . GLN A 1 94 ? 17.726 10.100 -10.844 1.00 80.19 94 GLN A C 1
ATOM 781 O O . GLN A 1 94 ? 18.232 9.462 -9.918 1.00 80.19 94 GLN A O 1
ATOM 786 N N . LYS A 1 95 ? 18.428 10.999 -11.539 1.00 80.00 95 LYS A N 1
ATOM 787 C CA . LYS A 1 95 ? 19.801 11.378 -11.186 1.00 80.00 95 LYS A CA 1
ATOM 788 C C . LYS A 1 95 ? 19.779 12.189 -9.890 1.00 80.00 95 LYS A C 1
ATOM 790 O O . LYS A 1 95 ? 19.311 13.323 -9.871 1.00 80.00 95 LYS A O 1
ATOM 795 N N . LYS A 1 96 ? 20.298 11.621 -8.799 1.00 74.62 96 LYS A N 1
ATOM 796 C CA . LYS A 1 96 ? 20.467 12.354 -7.537 1.00 74.62 96 LYS A CA 1
ATOM 797 C C . LYS A 1 96 ? 21.622 13.339 -7.689 1.00 74.62 96 LYS A C 1
ATOM 799 O O . LYS A 1 96 ? 22.754 12.932 -7.938 1.00 74.62 96 LYS A O 1
ATOM 804 N N . HIS A 1 97 ? 21.347 14.629 -7.556 1.00 71.00 97 HIS A N 1
ATOM 805 C CA . HIS A 1 97 ? 22.401 15.622 -7.384 1.00 71.00 97 HIS A CA 1
ATOM 806 C C . HIS A 1 97 ? 22.703 15.670 -5.891 1.00 71.00 97 HIS A C 1
ATOM 808 O O . HIS A 1 97 ? 21.817 15.959 -5.091 1.00 71.00 97 HIS A O 1
ATOM 814 N N . LYS A 1 98 ? 23.923 15.287 -5.502 1.00 56.34 98 LYS A N 1
ATOM 815 C CA . LYS A 1 98 ? 24.359 15.441 -4.115 1.00 56.34 98 LYS A CA 1
ATOM 816 C C . LYS A 1 98 ? 24.458 16.938 -3.831 1.00 56.34 98 LYS A C 1
ATOM 818 O O . LYS A 1 98 ? 25.413 17.574 -4.264 1.00 56.34 98 LYS A O 1
ATOM 823 N N . THR A 1 99 ? 23.482 17.496 -3.134 1.00 59.50 99 THR A N 1
ATOM 824 C CA . THR A 1 99 ? 23.677 18.721 -2.360 1.00 59.50 99 THR A CA 1
ATOM 825 C C . THR A 1 99 ? 24.218 18.287 -1.005 1.00 59.50 99 THR A C 1
ATOM 827 O O . THR A 1 99 ? 23.494 17.652 -0.237 1.00 59.50 99 THR A O 1
ATOM 830 N N . TYR A 1 100 ? 25.518 18.512 -0.801 1.00 59.16 100 TYR A N 1
ATOM 831 C CA . TYR A 1 100 ? 26.135 18.500 0.525 1.00 59.16 100 TYR A CA 1
ATOM 832 C C . TYR A 1 100 ? 25.718 19.757 1.284 1.00 59.16 100 TYR A C 1
ATOM 834 O O . TYR A 1 100 ? 25.546 20.798 0.607 1.00 59.16 100 TYR A O 1
#

Foldseek 3Di:
DQDALVRLVVVLVVLVVVLVVLVVVVVVVVPDDPVRCCVQQVVDPVSVVVVVVSVVSNVVSVVVNVVSVVSSVVNVVVLVVCVVVVHDNVVNDDDDDDDD

pLDDT: mean 92.39, std 9.11, range [51.56, 98.31]